Protein AF-A0A915AG12-F1 (afdb_monomer_lite)

Radius of gyration: 18.3 Å; chains: 1; bounding box: 49×50×39 Å

pLDDT: mean 78.18, std 14.0, range [34.34, 94.88]

Secondary structure (DSSP, 8-state):
-HHHHHHHHTSHHHIIIIIHHHHHHHHIIIIIHHHHHHTHHHHHHHHTSHHHHHHHHHHHHHHHHTTTTHHHHHH-HHHHHHHHHHHHHHHHHHHHHHH-HHHHHHHHHHHHHHHHHH-TT---S-------HHHHHHHHHHHT--

Sequence (146 aa):
GNAIKQSCYALESLKLRYAVPDAALDFICGQGFNSMLSNWQCLIRTISRPEVNECDSRLSQNTVSSQLSLRALTEHPNAVCTTLRSYADCIRGPIESSCGNEVSNTALMIIERQARVILPFCTLAAGAVVPSLLLITASFLIAFSS

Structure (mmCIF, N/CA/C/O backbone):
data_AF-A0A915AG12-F1
#
_entry.id   AF-A0A915AG12-F1
#
loop_
_atom_site.group_PDB
_atom_site.id
_atom_site.type_symbol
_atom_site.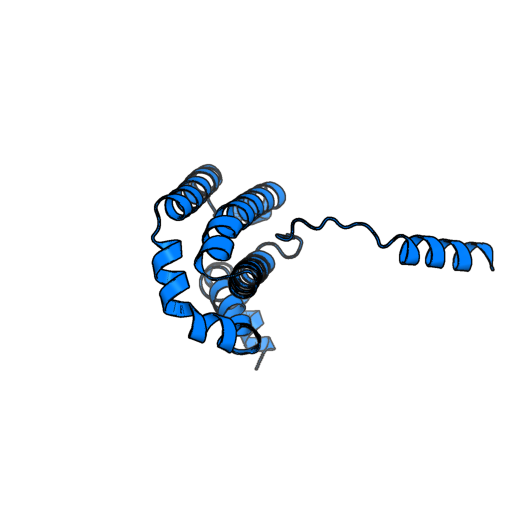label_atom_id
_atom_site.label_alt_id
_atom_site.label_comp_id
_atom_site.label_asym_id
_atom_site.label_entity_id
_atom_site.label_seq_id
_atom_site.pdbx_PDB_ins_code
_atom_site.Cartn_x
_atom_site.Cartn_y
_atom_site.Cartn_z
_atom_site.occupancy
_atom_site.B_iso_or_equiv
_atom_site.auth_seq_id
_atom_site.auth_comp_id
_atom_site.auth_asym_id
_atom_site.auth_atom_id
_atom_site.pdbx_PDB_model_num
ATOM 1 N N . GLY A 1 1 ? -0.649 -13.160 -22.172 1.00 50.94 1 GLY A N 1
ATOM 2 C CA . GLY A 1 1 ? -0.884 -11.701 -22.159 1.00 50.94 1 GLY A CA 1
ATOM 3 C C . GLY A 1 1 ? 0.066 -10.880 -21.287 1.00 50.94 1 GLY A C 1
ATOM 4 O O . GLY A 1 1 ? -0.075 -9.669 -21.292 1.00 50.94 1 GLY A O 1
ATOM 5 N N . ASN A 1 2 ? 1.029 -11.467 -20.557 1.00 66.50 2 ASN A N 1
ATOM 6 C CA . ASN A 1 2 ? 1.813 -10.722 -19.556 1.00 66.50 2 ASN A CA 1
ATOM 7 C C . ASN A 1 2 ? 3.018 -9.952 -20.146 1.00 66.50 2 ASN A C 1
ATOM 9 O O . ASN A 1 2 ? 3.273 -8.821 -19.754 1.00 66.50 2 ASN A O 1
ATOM 13 N N . ALA A 1 3 ? 3.717 -10.512 -21.143 1.00 66.62 3 ALA A N 1
ATOM 14 C CA . ALA A 1 3 ? 4.938 -9.906 -21.691 1.00 66.62 3 ALA A CA 1
ATOM 15 C C . ALA A 1 3 ? 4.703 -8.524 -22.332 1.00 66.62 3 ALA A C 1
ATOM 17 O O . ALA A 1 3 ? 5.424 -7.584 -22.029 1.00 66.62 3 ALA A O 1
ATOM 18 N N . ILE A 1 4 ? 3.644 -8.376 -23.138 1.00 72.12 4 ILE A N 1
ATOM 19 C CA . ILE A 1 4 ? 3.302 -7.104 -23.801 1.00 72.12 4 ILE A CA 1
ATOM 20 C C . ILE A 1 4 ? 2.947 -6.023 -22.766 1.00 72.12 4 ILE A C 1
ATOM 22 O O . ILE A 1 4 ? 3.409 -4.891 -22.878 1.00 72.12 4 ILE A O 1
ATOM 26 N N . LYS A 1 5 ? 2.193 -6.383 -21.716 1.00 71.69 5 LYS A N 1
ATOM 27 C CA . LYS A 1 5 ? 1.838 -5.472 -20.615 1.00 71.69 5 LYS A CA 1
ATOM 28 C C . LYS A 1 5 ? 3.086 -4.950 -19.893 1.00 71.69 5 LYS A C 1
ATOM 30 O O . LYS A 1 5 ? 3.220 -3.748 -19.687 1.00 71.69 5 LYS A O 1
ATOM 35 N N . GLN A 1 6 ? 4.025 -5.844 -19.577 1.00 71.25 6 GLN A N 1
ATOM 36 C CA . GLN A 1 6 ? 5.291 -5.481 -18.930 1.00 71.25 6 GLN A CA 1
ATOM 37 C C . GLN A 1 6 ? 6.174 -4.609 -19.833 1.00 71.25 6 GLN A C 1
ATOM 39 O O . GLN A 1 6 ? 6.771 -3.646 -19.357 1.00 71.25 6 GLN A O 1
ATOM 44 N N . SER A 1 7 ? 6.203 -4.878 -21.142 1.00 71.88 7 SER A N 1
ATOM 45 C CA . SER A 1 7 ? 6.901 -4.024 -22.110 1.00 71.88 7 SER A CA 1
ATOM 46 C C . SER A 1 7 ? 6.314 -2.611 -22.171 1.00 71.88 7 SER A C 1
ATOM 48 O O . SER A 1 7 ? 7.069 -1.650 -22.283 1.00 71.88 7 SER A O 1
ATOM 50 N N . CYS A 1 8 ? 4.994 -2.449 -22.030 1.00 71.94 8 CYS A N 1
ATOM 51 C CA . CYS A 1 8 ? 4.378 -1.124 -21.929 1.00 71.94 8 CYS A CA 1
ATOM 52 C C . CYS A 1 8 ? 4.772 -0.397 -20.634 1.00 71.94 8 CYS A C 1
ATOM 54 O O . CYS A 1 8 ? 4.976 0.812 -20.653 1.00 71.94 8 CYS A O 1
ATOM 56 N N . TYR A 1 9 ? 4.929 -1.109 -19.517 1.00 73.81 9 TYR A N 1
ATOM 57 C CA . TYR A 1 9 ? 5.364 -0.514 -18.245 1.00 73.81 9 TYR A CA 1
ATOM 58 C C . TYR A 1 9 ? 6.849 -0.145 -18.198 1.00 73.81 9 TYR A C 1
ATOM 60 O O . TYR A 1 9 ? 7.250 0.617 -17.319 1.00 73.81 9 TYR A O 1
ATOM 68 N N . ALA A 1 10 ? 7.658 -0.637 -19.141 1.00 66.25 10 ALA A N 1
ATOM 69 C CA . ALA A 1 10 ? 9.047 -0.213 -19.295 1.00 66.25 10 ALA A CA 1
ATOM 70 C C . ALA A 1 10 ? 9.170 1.250 -19.763 1.00 66.25 10 ALA A C 1
ATOM 72 O O . ALA A 1 10 ? 10.216 1.866 -19.576 1.00 66.25 10 ALA A O 1
ATOM 73 N N . LEU A 1 11 ? 8.102 1.827 -20.330 1.00 71.25 11 LEU A N 1
ATOM 74 C CA . LEU A 1 11 ? 8.023 3.260 -20.603 1.00 71.25 11 LEU A CA 1
ATOM 75 C C . LEU A 1 11 ? 7.811 4.019 -19.286 1.00 71.25 11 LEU A C 1
ATOM 77 O O . LEU A 1 11 ? 6.794 3.852 -18.611 1.00 71.25 11 LEU A O 1
ATOM 81 N N . GLU A 1 12 ? 8.763 4.886 -18.940 1.00 62.41 12 GLU A N 1
ATOM 82 C CA . GLU A 1 12 ? 8.835 5.571 -17.641 1.00 62.41 12 GLU A CA 1
ATOM 83 C C . GLU A 1 12 ? 7.542 6.304 -17.244 1.00 62.41 12 GLU A C 1
ATOM 85 O O . GLU A 1 12 ? 7.096 6.212 -16.099 1.00 62.41 12 GLU A O 1
ATOM 90 N N . SER A 1 13 ? 6.886 6.971 -18.199 1.00 64.12 13 SER A N 1
ATOM 91 C CA . SER A 1 13 ? 5.625 7.693 -17.974 1.00 64.12 13 SER A CA 1
ATOM 92 C C . SER A 1 13 ? 4.440 6.773 -17.658 1.00 64.12 13 SER A C 1
ATOM 94 O O . SER A 1 13 ? 3.479 7.189 -17.006 1.00 64.12 13 SER A O 1
ATOM 96 N N . LEU A 1 14 ? 4.501 5.515 -18.100 1.00 66.44 14 LEU A N 1
ATOM 97 C CA . LEU A 1 14 ? 3.443 4.525 -17.921 1.00 66.44 14 LEU A CA 1
ATOM 98 C C . LEU A 1 14 ? 3.627 3.714 -16.635 1.00 66.44 14 LEU A C 1
ATOM 100 O O . LEU A 1 14 ? 2.647 3.200 -16.094 1.00 66.44 14 LEU A O 1
ATOM 104 N N . LYS A 1 15 ? 4.851 3.643 -16.102 1.00 68.75 15 LYS A N 1
ATOM 105 C CA . LYS A 1 15 ? 5.166 2.880 -14.891 1.00 68.75 15 LYS A CA 1
ATOM 106 C C . LYS A 1 15 ? 4.418 3.402 -13.662 1.00 68.75 15 LYS A C 1
ATOM 108 O O . LYS A 1 15 ? 3.667 2.660 -13.037 1.00 68.75 15 LYS A O 1
ATOM 113 N N . LEU A 1 16 ? 4.552 4.690 -13.343 1.00 69.19 16 LEU A N 1
ATOM 114 C CA . LEU A 1 16 ? 3.860 5.287 -12.190 1.00 69.19 16 LEU A CA 1
ATOM 115 C C . LEU A 1 16 ? 2.343 5.352 -12.395 1.00 69.19 16 LEU A C 1
ATOM 117 O O . LEU A 1 16 ? 1.578 5.127 -11.463 1.00 69.19 16 LEU A O 1
ATOM 121 N N . ARG A 1 17 ? 1.905 5.634 -13.626 1.00 74.06 17 ARG A N 1
ATOM 122 C CA . ARG A 1 17 ? 0.491 5.861 -13.935 1.00 74.06 17 ARG A CA 1
ATOM 123 C C . ARG A 1 17 ? -0.332 4.580 -14.028 1.00 74.06 17 ARG A C 1
ATOM 125 O O . ARG A 1 17 ? -1.514 4.614 -13.707 1.00 74.06 17 ARG A O 1
ATOM 132 N N . TYR A 1 18 ? 0.267 3.480 -14.482 1.00 80.12 18 TYR A N 1
ATOM 133 C CA . TYR A 1 18 ? -0.467 2.249 -14.775 1.00 80.12 18 TYR A CA 1
ATOM 134 C C . TYR A 1 18 ? 0.083 1.024 -14.051 1.00 80.12 18 TYR A C 1
ATOM 136 O O . TYR A 1 18 ? -0.719 0.246 -13.551 1.00 80.12 18 TYR A O 1
ATOM 144 N N . ALA A 1 19 ? 1.403 0.853 -13.926 1.00 80.25 19 ALA A N 1
ATOM 145 C CA . ALA A 1 19 ? 1.957 -0.345 -13.282 1.00 80.25 19 ALA A CA 1
ATOM 146 C C . ALA A 1 19 ? 1.689 -0.379 -11.767 1.00 80.25 19 ALA A C 1
ATOM 148 O O . ALA A 1 19 ? 1.414 -1.435 -11.205 1.00 80.25 19 ALA A O 1
ATOM 149 N N . VAL A 1 20 ? 1.726 0.782 -11.105 1.00 81.19 20 VAL A N 1
ATOM 150 C CA . VAL A 1 20 ? 1.423 0.913 -9.669 1.00 81.19 20 VAL A CA 1
ATOM 151 C C . VAL A 1 20 ? -0.037 0.554 -9.350 1.00 81.19 20 VAL A C 1
ATOM 153 O O . VAL A 1 20 ? -0.251 -0.327 -8.513 1.00 81.19 20 VAL A O 1
ATOM 156 N N . PRO A 1 21 ? -1.059 1.166 -9.985 1.00 81.56 21 PRO A N 1
ATOM 157 C CA . PRO A 1 21 ? -2.442 0.769 -9.735 1.00 81.56 21 PRO A CA 1
ATOM 158 C C . PRO A 1 21 ? -2.745 -0.654 -10.223 1.00 81.56 21 PRO A C 1
ATOM 160 O O . PRO A 1 21 ? -3.498 -1.354 -9.555 1.00 81.56 21 PRO A O 1
ATOM 163 N N . ASP A 1 22 ? -2.134 -1.118 -11.318 1.00 85.38 22 ASP A N 1
ATOM 164 C CA . ASP A 1 22 ? -2.282 -2.502 -11.792 1.00 85.38 22 ASP A CA 1
ATOM 165 C C . ASP A 1 22 ? -1.796 -3.520 -10.749 1.00 85.38 22 ASP A C 1
ATOM 167 O O . ASP A 1 22 ? -2.514 -4.471 -10.458 1.00 85.38 22 ASP A O 1
ATOM 171 N N . ALA A 1 23 ? -0.648 -3.288 -10.104 1.00 85.06 23 ALA A N 1
ATOM 172 C CA . ALA A 1 23 ? -0.142 -4.173 -9.051 1.00 85.06 23 ALA A CA 1
ATOM 173 C C . ALA A 1 23 ? -1.031 -4.201 -7.795 1.00 85.06 23 ALA A C 1
ATOM 175 O O . ALA A 1 23 ? -1.148 -5.241 -7.141 1.00 85.06 23 ALA A O 1
ATOM 176 N N . ALA A 1 24 ? -1.665 -3.076 -7.451 1.00 84.56 24 ALA A N 1
ATOM 177 C CA . ALA A 1 24 ? -2.658 -3.050 -6.381 1.00 84.56 24 ALA A CA 1
ATOM 178 C C . ALA A 1 24 ? -3.905 -3.847 -6.762 1.00 84.56 24 ALA A C 1
ATOM 180 O O . ALA A 1 24 ? -4.341 -4.702 -5.995 1.00 84.56 24 ALA A O 1
ATOM 181 N N . LEU A 1 25 ? -4.454 -3.598 -7.953 1.00 86.06 25 LEU A N 1
ATOM 182 C CA . LEU A 1 25 ? -5.654 -4.274 -8.438 1.00 86.06 25 LEU A CA 1
ATOM 183 C C . LEU A 1 25 ? -5.441 -5.781 -8.598 1.00 86.06 25 LEU A C 1
ATOM 185 O O . LEU A 1 25 ? -6.321 -6.542 -8.218 1.00 86.06 25 LEU A O 1
ATOM 189 N N . ASP A 1 26 ? -4.275 -6.220 -9.073 1.00 87.81 26 ASP A N 1
ATOM 190 C CA . ASP A 1 26 ? -3.920 -7.641 -9.175 1.00 87.81 26 ASP A CA 1
ATOM 191 C C . ASP A 1 26 ? -4.022 -8.349 -7.813 1.00 87.81 26 ASP A C 1
ATOM 193 O O . ASP A 1 26 ? -4.662 -9.395 -7.684 1.00 87.81 26 ASP A O 1
ATOM 197 N N . PHE A 1 27 ? -3.484 -7.734 -6.755 1.00 86.56 27 PHE A N 1
ATOM 198 C CA . PHE A 1 27 ? -3.601 -8.290 -5.409 1.00 86.56 27 PHE A CA 1
ATOM 199 C C . PHE A 1 27 ? -5.017 -8.209 -4.854 1.00 86.56 27 PHE A C 1
ATOM 201 O O . PHE A 1 27 ? -5.489 -9.183 -4.270 1.00 86.56 27 PHE A O 1
ATOM 208 N N . ILE A 1 28 ? -5.697 -7.074 -5.023 1.00 85.69 28 ILE A N 1
ATOM 209 C CA . ILE A 1 28 ? -7.065 -6.899 -4.536 1.00 85.69 28 ILE A CA 1
ATOM 210 C C . ILE A 1 28 ? -7.971 -7.933 -5.196 1.00 85.69 28 ILE A C 1
ATOM 212 O O . ILE A 1 28 ? -8.643 -8.667 -4.492 1.00 85.69 28 ILE A O 1
ATOM 216 N N . CYS A 1 29 ? -7.951 -8.068 -6.519 1.00 85.94 29 CYS A N 1
ATOM 217 C CA . CYS A 1 29 ? -8.802 -9.015 -7.233 1.00 85.94 29 CYS A CA 1
ATOM 218 C C . CYS A 1 29 ? -8.419 -10.482 -6.986 1.00 85.94 29 CYS A C 1
ATOM 220 O O . CYS A 1 29 ? -9.295 -11.341 -7.034 1.00 85.94 29 CYS A O 1
ATOM 222 N N . GLY A 1 30 ? -7.142 -10.783 -6.726 1.00 87.69 30 GLY A N 1
ATOM 223 C CA . GLY A 1 30 ? -6.677 -12.158 -6.528 1.00 87.69 30 GLY A CA 1
ATOM 224 C C . GLY A 1 30 ? -6.759 -12.672 -5.087 1.00 87.69 30 GLY A C 1
ATOM 225 O O . GLY A 1 30 ? -7.108 -13.827 -4.867 1.00 87.69 30 GLY A O 1
ATOM 226 N N . GLN A 1 31 ? -6.394 -11.846 -4.104 1.00 85.38 31 GLN A N 1
ATOM 227 C CA . GLN A 1 31 ? -6.173 -12.268 -2.710 1.00 85.38 31 GLN A CA 1
ATOM 228 C C . GLN A 1 31 ? -6.897 -11.369 -1.700 1.00 85.38 31 GLN A C 1
ATOM 230 O O . GLN A 1 31 ? -7.417 -11.858 -0.703 1.00 85.38 31 GLN A O 1
ATOM 235 N N . GLY A 1 32 ? -6.951 -10.060 -1.955 1.00 80.06 32 GLY A N 1
ATOM 236 C CA . GLY A 1 32 ? -7.515 -9.072 -1.032 1.00 80.06 32 GLY A CA 1
ATOM 237 C C . GLY A 1 32 ? -9.027 -8.862 -1.146 1.00 80.06 32 GLY A C 1
ATOM 238 O O . GLY A 1 32 ? -9.586 -8.123 -0.341 1.00 80.06 32 GLY A O 1
ATOM 239 N N . PHE A 1 33 ? -9.695 -9.480 -2.127 1.00 84.12 33 PHE A N 1
ATOM 240 C CA . PHE A 1 33 ? -11.039 -9.085 -2.560 1.00 84.12 33 PHE A CA 1
ATOM 241 C C . PHE A 1 33 ? -12.059 -9.187 -1.432 1.00 84.12 33 PHE A C 1
ATOM 243 O O . PHE A 1 33 ? -12.770 -8.226 -1.157 1.00 84.12 33 PHE A O 1
ATOM 250 N N . ASN A 1 34 ? -12.088 -10.331 -0.745 1.00 83.75 34 ASN A N 1
ATOM 251 C CA . ASN A 1 34 ? -13.051 -10.583 0.322 1.00 83.75 34 ASN A CA 1
ATOM 252 C C . ASN A 1 34 ? -12.841 -9.622 1.497 1.00 83.75 34 ASN A C 1
ATOM 254 O O . ASN A 1 34 ? -13.784 -8.936 1.877 1.00 83.75 34 ASN A O 1
ATOM 258 N N . SER A 1 35 ? -11.603 -9.512 1.993 1.00 82.06 35 SER A N 1
ATOM 259 C CA . SER A 1 35 ? -11.228 -8.616 3.097 1.00 82.06 35 SER A CA 1
ATOM 260 C C . SER A 1 35 ? -11.566 -7.154 2.790 1.00 82.06 35 SER A C 1
ATOM 262 O O . SER A 1 35 ? -12.115 -6.439 3.631 1.00 82.06 35 SER A O 1
ATOM 264 N N . MET A 1 36 ? -11.304 -6.710 1.559 1.00 79.38 36 MET A N 1
ATOM 265 C CA . MET A 1 36 ? -11.507 -5.324 1.152 1.00 79.38 36 MET A CA 1
ATOM 266 C C . MET A 1 36 ? -12.976 -5.007 0.860 1.00 79.38 36 MET A C 1
ATOM 268 O O . MET A 1 36 ? -13.444 -3.940 1.247 1.00 79.38 36 MET A O 1
ATOM 272 N N . LEU A 1 37 ? -13.726 -5.926 0.240 1.00 85.12 37 LEU A N 1
ATOM 273 C CA . LEU A 1 37 ? -15.151 -5.751 -0.050 1.00 85.12 37 LEU A CA 1
ATOM 274 C C . LEU A 1 37 ? -15.989 -5.739 1.232 1.00 85.12 37 LEU A C 1
ATOM 276 O O . LEU A 1 37 ? -16.811 -4.840 1.414 1.00 85.12 37 LEU A O 1
ATOM 280 N N . SER A 1 38 ? -15.766 -6.694 2.141 1.00 87.12 38 SER A N 1
ATOM 281 C CA . SER A 1 38 ? -16.528 -6.781 3.394 1.00 87.12 38 SER A CA 1
ATOM 282 C C . SER A 1 38 ? -16.266 -5.598 4.325 1.00 87.12 38 SER A C 1
ATOM 284 O O . SER A 1 38 ? -17.132 -5.239 5.119 1.00 87.12 38 SER A O 1
ATOM 286 N N . ASN A 1 39 ? -15.095 -4.964 4.208 1.00 88.62 39 ASN A N 1
ATOM 287 C CA . ASN A 1 39 ? -14.668 -3.871 5.082 1.00 88.62 39 ASN A CA 1
ATOM 288 C C . ASN A 1 39 ? -14.537 -2.522 4.363 1.00 88.62 39 ASN A C 1
ATOM 290 O O . ASN A 1 39 ? -14.039 -1.563 4.954 1.00 88.62 39 ASN A O 1
ATOM 294 N N . TRP A 1 40 ? -15.021 -2.410 3.122 1.00 88.25 40 TRP A N 1
ATOM 295 C CA . TRP A 1 40 ? -14.854 -1.214 2.291 1.00 88.25 40 TRP A CA 1
ATOM 296 C C . TRP A 1 40 ? -15.367 0.053 2.979 1.00 88.25 40 TRP A C 1
ATOM 298 O O . TRP A 1 40 ? -14.674 1.068 3.035 1.00 88.25 40 TRP A O 1
ATOM 308 N N . GLN A 1 41 ? -16.561 -0.010 3.578 1.00 92.12 41 GLN A N 1
ATOM 309 C CA . GLN A 1 41 ? -17.125 1.139 4.291 1.00 92.12 41 GLN A CA 1
ATOM 310 C C . GLN A 1 41 ? -16.306 1.528 5.524 1.00 92.12 41 GLN A C 1
ATOM 312 O O . GLN A 1 41 ? -16.186 2.717 5.819 1.00 92.12 41 GLN A O 1
ATOM 317 N N . CYS A 1 42 ? -15.747 0.548 6.241 1.00 93.62 42 CYS A N 1
ATOM 318 C CA . CYS A 1 42 ? -14.872 0.830 7.372 1.00 93.62 42 CYS A CA 1
ATOM 319 C C . CYS A 1 42 ? -13.598 1.528 6.895 1.00 93.62 42 CYS A C 1
ATOM 321 O O . CYS A 1 42 ? -13.264 2.596 7.401 1.00 93.62 42 CYS A O 1
ATOM 323 N N . LEU A 1 43 ? -12.946 0.974 5.870 1.00 89.94 43 LEU A N 1
ATOM 324 C CA . LEU A 1 43 ? -11.736 1.533 5.273 1.00 89.94 43 LEU A CA 1
ATOM 325 C C . LEU A 1 43 ? -11.937 2.985 4.839 1.00 89.94 43 LEU A C 1
ATOM 327 O O . LEU A 1 43 ? -11.189 3.843 5.290 1.00 89.94 43 LEU A O 1
ATOM 331 N N . ILE A 1 44 ? -12.976 3.283 4.049 1.00 90.81 44 ILE A N 1
ATOM 332 C CA . ILE A 1 44 ? -13.255 4.647 3.565 1.00 90.81 44 ILE A CA 1
ATOM 333 C C . ILE A 1 44 ? -13.448 5.644 4.717 1.00 90.81 44 ILE A C 1
ATOM 335 O O . ILE A 1 44 ? -12.938 6.766 4.669 1.00 90.81 44 ILE A O 1
ATOM 339 N N . ARG A 1 45 ? -14.156 5.243 5.779 1.00 93.38 45 ARG A N 1
ATOM 340 C CA . ARG A 1 45 ? -14.340 6.096 6.962 1.00 93.38 45 ARG A CA 1
ATOM 341 C C . ARG A 1 45 ? -13.034 6.300 7.716 1.00 93.38 45 ARG A C 1
ATOM 343 O O . ARG A 1 45 ? -12.769 7.413 8.155 1.00 93.38 45 ARG A O 1
ATOM 350 N N . THR A 1 46 ? -12.235 5.248 7.869 1.00 93.00 46 THR A N 1
ATOM 351 C CA . THR A 1 46 ? -10.962 5.296 8.592 1.00 93.00 46 THR A CA 1
ATOM 352 C C . THR A 1 46 ? -9.927 6.143 7.866 1.00 93.00 46 THR A C 1
ATOM 354 O O . THR A 1 46 ? -9.314 6.991 8.503 1.00 93.00 46 THR A O 1
ATOM 357 N N . ILE A 1 47 ? -9.772 5.990 6.547 1.00 89.12 47 ILE A N 1
ATOM 358 C CA . ILE A 1 47 ? -8.803 6.792 5.780 1.00 89.12 47 ILE A CA 1
ATOM 359 C C . ILE A 1 47 ? -9.172 8.275 5.731 1.00 89.12 47 ILE A C 1
ATOM 361 O O . ILE A 1 47 ? -8.307 9.112 5.538 1.00 89.12 47 ILE A O 1
ATOM 365 N N . SER A 1 48 ? -10.445 8.610 5.953 1.00 90.56 48 SER A N 1
ATOM 366 C CA . SER A 1 48 ? -10.906 10.000 6.024 1.00 90.56 48 SER A CA 1
ATOM 367 C C . SER A 1 48 ? -10.672 10.638 7.402 1.00 90.56 48 SER A C 1
ATOM 369 O O . SER A 1 48 ? -10.998 11.812 7.598 1.00 90.56 48 SER A O 1
ATOM 371 N N . ARG A 1 49 ? -10.163 9.884 8.390 1.00 93.00 49 ARG A N 1
ATOM 372 C CA . ARG A 1 49 ? -9.929 10.398 9.746 1.00 93.00 49 ARG A CA 1
ATOM 373 C C . ARG A 1 49 ? -8.722 11.340 9.784 1.00 93.00 49 ARG A C 1
ATOM 375 O O . ARG A 1 49 ? -7.748 11.109 9.070 1.00 93.00 49 ARG A O 1
ATOM 382 N N . PRO A 1 50 ? -8.728 12.341 10.685 1.00 93.06 50 PRO A N 1
ATOM 383 C CA . PRO A 1 50 ? -7.612 13.276 10.844 1.00 93.06 50 PRO A CA 1
ATOM 384 C C . PRO A 1 50 ? -6.253 12.600 11.066 1.00 93.06 50 PRO A C 1
ATOM 386 O O . PRO A 1 50 ? -5.268 13.029 10.479 1.00 93.06 50 PRO A O 1
ATOM 389 N N . GLU A 1 51 ? -6.213 11.517 11.847 1.00 90.88 51 GLU A N 1
ATOM 390 C CA . GLU A 1 51 ? -4.990 10.747 12.126 1.00 90.88 51 GLU A CA 1
ATOM 391 C C . GLU A 1 51 ? -4.346 10.188 10.846 1.00 90.88 51 GLU A C 1
ATOM 393 O O . GLU A 1 51 ? -3.129 10.232 10.688 1.00 90.88 51 GLU A O 1
ATOM 398 N N . VAL A 1 52 ? -5.157 9.705 9.896 1.00 91.50 52 VAL A N 1
ATOM 399 C CA . VAL A 1 52 ? -4.662 9.196 8.607 1.00 91.50 52 VAL A CA 1
ATOM 400 C C . VAL A 1 52 ? -4.282 10.350 7.678 1.00 91.50 52 VAL A C 1
ATOM 402 O O . VAL A 1 52 ? -3.230 10.301 7.044 1.00 91.50 52 VAL A O 1
ATOM 405 N N . ASN A 1 53 ? -5.057 11.437 7.673 1.00 91.62 53 ASN A N 1
ATOM 406 C CA . ASN A 1 53 ? -4.726 12.640 6.900 1.00 91.62 53 ASN A CA 1
ATOM 407 C C . ASN A 1 53 ? -3.389 13.271 7.339 1.00 91.62 53 ASN A C 1
ATOM 409 O O . ASN A 1 53 ? -2.680 13.873 6.528 1.00 91.62 53 ASN A O 1
ATOM 413 N N . GLU A 1 54 ? -3.019 13.138 8.616 1.00 92.00 54 GLU A N 1
ATOM 414 C CA . GLU A 1 54 ? -1.702 13.535 9.114 1.00 92.00 54 GLU A CA 1
ATOM 415 C C . GLU A 1 54 ? -0.591 12.636 8.542 1.00 92.00 54 GLU A C 1
ATOM 417 O O . GLU A 1 54 ? 0.451 13.143 8.111 1.00 92.00 54 GLU A O 1
ATOM 422 N N . CYS A 1 55 ? -0.822 11.319 8.456 1.00 91.56 55 CYS A N 1
ATOM 423 C CA . CYS A 1 55 ? 0.080 10.393 7.765 1.00 91.56 55 CYS A CA 1
ATOM 424 C C . CYS A 1 55 ? 0.263 10.784 6.288 1.00 91.56 55 CYS A C 1
ATOM 426 O O . CYS A 1 55 ? 1.400 10.849 5.812 1.00 91.56 55 CYS A O 1
ATOM 428 N N . ASP A 1 56 ? -0.830 11.088 5.581 1.00 88.19 56 ASP A N 1
ATOM 429 C CA . ASP A 1 56 ? -0.812 11.520 4.178 1.00 88.19 56 ASP A CA 1
ATOM 430 C C . ASP A 1 56 ? -0.090 12.864 4.007 1.00 88.19 56 ASP A C 1
ATOM 432 O O . ASP A 1 56 ? 0.672 13.050 3.055 1.00 88.19 56 ASP A O 1
ATOM 436 N N . SER A 1 57 ? -0.265 13.795 4.950 1.00 87.94 57 SER A N 1
ATOM 437 C CA . SER A 1 57 ? 0.424 15.090 4.936 1.00 87.94 57 SER A CA 1
ATOM 438 C C . SER A 1 57 ? 1.924 14.937 5.168 1.00 87.94 57 SER A C 1
ATOM 440 O O . SER A 1 57 ? 2.713 15.550 4.454 1.00 87.94 57 SER A O 1
ATOM 442 N N . ARG A 1 58 ? 2.344 14.078 6.104 1.00 86.50 58 ARG A N 1
ATOM 443 C CA . ARG A 1 58 ? 3.763 13.748 6.321 1.00 86.50 58 ARG A CA 1
ATOM 444 C C . ARG A 1 58 ? 4.379 13.054 5.115 1.00 86.50 58 ARG A C 1
ATOM 446 O O . ARG A 1 58 ? 5.509 13.369 4.745 1.00 86.50 58 ARG A O 1
ATOM 453 N N . LEU A 1 59 ? 3.656 12.116 4.501 1.00 84.69 59 LEU A N 1
ATOM 454 C CA . LEU A 1 59 ? 4.078 11.498 3.249 1.00 84.69 59 LEU A CA 1
ATOM 455 C C . LEU A 1 59 ? 4.248 12.584 2.186 1.00 84.69 59 LEU A C 1
ATOM 457 O O . LEU A 1 59 ? 5.321 12.697 1.609 1.00 84.69 59 LEU A O 1
ATOM 461 N N . SER A 1 60 ? 3.249 13.441 1.990 1.00 78.81 60 SER A N 1
ATOM 462 C CA . SER A 1 60 ? 3.273 14.525 1.002 1.00 78.81 60 SER A CA 1
ATOM 463 C C . SER A 1 60 ? 4.412 15.515 1.245 1.00 78.81 60 SER A C 1
ATOM 465 O O . SER A 1 60 ? 5.135 15.836 0.318 1.00 78.81 60 SER A O 1
ATOM 467 N N . GLN A 1 61 ? 4.659 15.956 2.476 1.00 77.00 61 GLN A N 1
ATOM 468 C CA . GLN A 1 61 ? 5.768 16.864 2.793 1.0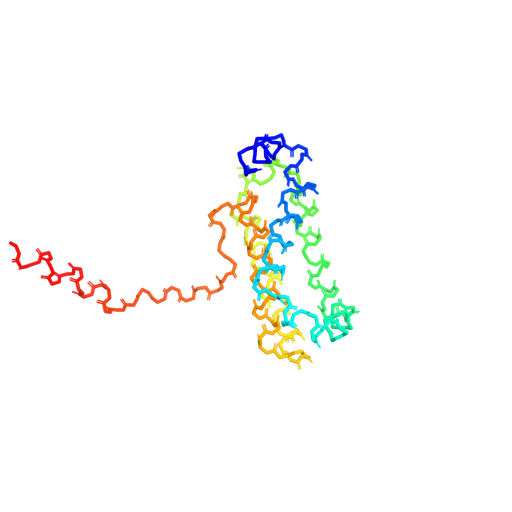0 77.00 61 GLN A CA 1
ATOM 469 C C . GLN A 1 61 ? 7.127 16.220 2.507 1.00 77.00 61 GLN A C 1
ATOM 471 O O . GLN A 1 61 ? 7.954 16.802 1.809 1.00 77.00 61 GLN A O 1
ATOM 476 N N . ASN A 1 62 ? 7.328 14.981 2.961 1.00 63.62 62 ASN A N 1
ATOM 477 C CA . ASN A 1 62 ? 8.572 14.254 2.723 1.00 63.62 62 ASN A CA 1
ATOM 478 C C . ASN A 1 62 ? 8.784 13.953 1.234 1.00 63.62 62 ASN A C 1
ATOM 480 O O . ASN A 1 62 ? 9.920 13.964 0.767 1.00 63.62 62 ASN A O 1
ATOM 484 N N . THR A 1 63 ? 7.707 13.724 0.479 1.00 61.94 63 THR A N 1
ATOM 485 C CA . THR A 1 63 ? 7.733 13.402 -0.958 1.00 61.94 63 THR A CA 1
ATOM 486 C C . THR A 1 63 ? 7.746 14.627 -1.871 1.00 61.94 63 THR A C 1
ATOM 488 O O . THR A 1 63 ? 8.263 14.540 -2.980 1.00 61.94 63 THR A O 1
ATOM 491 N N . VAL A 1 64 ? 7.256 15.780 -1.412 1.00 51.16 64 VAL A N 1
ATOM 492 C CA . VAL A 1 64 ? 7.399 17.088 -2.072 1.00 51.16 64 VAL A CA 1
ATOM 493 C C . VAL A 1 64 ? 8.817 17.617 -1.877 1.00 51.16 64 VAL A C 1
ATOM 495 O O . VAL A 1 64 ? 9.422 18.068 -2.847 1.00 51.16 64 VAL A O 1
ATOM 498 N N . SER A 1 65 ? 9.397 17.475 -0.679 1.00 48.25 65 SER A N 1
ATOM 499 C CA . SER A 1 65 ? 10.816 17.779 -0.441 1.00 48.25 65 SER A CA 1
ATOM 500 C C . SER A 1 65 ? 11.755 16.868 -1.227 1.00 48.25 65 SER A C 1
ATOM 502 O O . SER A 1 65 ? 12.819 17.315 -1.644 1.00 48.25 65 SER A O 1
ATOM 504 N N . SER A 1 66 ? 11.366 15.612 -1.460 1.00 48.19 66 SER A N 1
ATOM 505 C CA . SER A 1 66 ? 12.156 14.683 -2.270 1.00 48.19 66 SER A CA 1
ATOM 506 C C . SER A 1 66 ? 11.748 14.633 -3.738 1.00 48.19 66 SER A C 1
ATOM 508 O O . SER A 1 66 ? 12.419 13.922 -4.465 1.00 48.19 66 SER A O 1
ATOM 510 N N . GLN A 1 67 ? 10.723 15.384 -4.178 1.00 51.19 67 GLN A N 1
ATOM 511 C CA . GLN A 1 67 ? 10.022 15.211 -5.456 1.00 51.19 67 GLN A CA 1
ATOM 512 C C . GLN A 1 67 ? 9.979 13.736 -5.861 1.00 51.19 67 GLN A C 1
ATOM 514 O O . GLN A 1 67 ? 10.917 13.254 -6.493 1.00 51.19 67 GLN A O 1
ATOM 519 N N . LEU A 1 68 ? 8.864 13.038 -5.641 1.00 58.94 68 LEU A N 1
ATOM 520 C CA . LEU A 1 68 ? 8.608 11.691 -6.193 1.00 58.94 68 LEU A CA 1
ATOM 521 C C . LEU A 1 68 ? 8.599 11.634 -7.748 1.00 58.94 68 LEU A C 1
ATOM 523 O O . LEU A 1 68 ? 7.910 10.838 -8.371 1.00 58.94 68 LEU A O 1
ATOM 527 N N . SER A 1 69 ? 9.353 12.517 -8.399 1.00 60.94 69 SER A N 1
ATOM 528 C CA . SER A 1 69 ? 10.057 12.316 -9.647 1.00 60.94 69 SER A CA 1
ATOM 529 C C . SER A 1 69 ? 10.713 10.937 -9.710 1.00 60.94 69 SER A C 1
ATOM 531 O O . SER A 1 69 ? 11.290 10.419 -8.750 1.00 60.94 69 SER A O 1
ATOM 533 N N . LEU A 1 70 ? 10.680 10.369 -10.911 1.00 61.69 70 LEU A N 1
ATOM 534 C CA . LEU A 1 70 ? 11.414 9.155 -11.252 1.00 61.69 70 LEU A CA 1
ATOM 535 C C . LEU A 1 70 ? 12.904 9.250 -10.869 1.00 61.69 70 LEU A C 1
ATOM 537 O O . LEU A 1 70 ? 13.519 8.256 -10.503 1.00 61.69 70 LEU A O 1
ATOM 541 N N . ARG A 1 71 ? 13.449 10.470 -10.884 1.00 64.31 71 ARG A N 1
ATOM 542 C CA . ARG A 1 71 ? 14.828 10.786 -10.522 1.00 64.31 71 ARG A CA 1
ATOM 543 C C . ARG A 1 71 ? 15.134 10.533 -9.046 1.00 64.31 71 ARG A C 1
ATOM 545 O O . ARG A 1 71 ? 16.135 9.896 -8.739 1.00 64.31 71 ARG A O 1
ATOM 552 N N . ALA A 1 72 ? 14.259 10.941 -8.131 1.00 67.50 72 ALA A N 1
ATOM 553 C CA . ALA A 1 72 ? 14.437 10.660 -6.705 1.00 67.50 72 ALA A CA 1
ATOM 554 C C . ALA A 1 72 ? 14.330 9.160 -6.388 1.00 67.50 72 ALA A C 1
ATOM 556 O O . ALA A 1 72 ? 15.018 8.655 -5.501 1.00 67.50 72 ALA A O 1
ATOM 557 N N . LEU A 1 73 ? 13.513 8.433 -7.157 1.00 71.94 73 LEU A N 1
ATOM 558 C CA . LEU A 1 73 ? 13.388 6.977 -7.063 1.00 71.94 73 LEU A CA 1
ATOM 559 C C . LEU A 1 73 ? 14.671 6.253 -7.499 1.00 71.94 73 LEU A C 1
ATOM 561 O O . LEU A 1 73 ? 14.952 5.172 -6.986 1.00 71.94 73 LEU A O 1
ATOM 565 N N . THR A 1 74 ? 15.458 6.848 -8.401 1.00 72.56 74 THR A N 1
ATOM 566 C CA . THR A 1 74 ? 16.761 6.317 -8.832 1.00 72.56 74 THR A CA 1
ATOM 567 C C . THR A 1 74 ? 17.935 6.809 -7.986 1.00 72.56 74 THR A C 1
ATOM 569 O O . THR A 1 74 ? 18.828 6.025 -7.682 1.00 72.56 74 THR A O 1
ATOM 572 N N . GLU A 1 75 ? 17.949 8.084 -7.591 1.00 78.56 75 GLU A N 1
ATOM 573 C CA . GLU A 1 75 ? 19.076 8.713 -6.882 1.00 78.56 75 GLU A CA 1
ATOM 574 C C . GLU A 1 75 ? 19.033 8.433 -5.371 1.00 78.56 75 GLU A C 1
ATOM 576 O O . GLU A 1 75 ? 20.075 8.258 -4.736 1.00 78.56 75 GLU A O 1
ATOM 581 N N . HIS A 1 76 ? 17.833 8.325 -4.789 1.00 80.31 76 HIS A N 1
ATOM 582 C CA . HIS A 1 76 ? 17.637 8.141 -3.348 1.00 80.31 76 HIS A CA 1
ATOM 583 C C . HIS A 1 76 ? 16.604 7.047 -2.996 1.00 80.31 76 HIS A C 1
ATOM 585 O O . HIS A 1 76 ? 15.726 7.271 -2.153 1.00 80.31 76 HIS A O 1
ATOM 591 N N . PRO A 1 77 ? 16.718 5.822 -3.550 1.00 79.31 77 PRO A N 1
ATOM 592 C CA . PRO A 1 77 ? 15.728 4.754 -3.359 1.00 79.31 77 PRO A CA 1
ATOM 593 C C . PRO A 1 77 ? 15.504 4.380 -1.883 1.00 79.31 77 PRO A C 1
ATOM 595 O O . PRO A 1 77 ? 14.378 4.099 -1.472 1.00 79.31 77 PRO A O 1
ATOM 598 N N . ASN A 1 78 ? 16.557 4.424 -1.058 1.00 82.56 78 ASN A N 1
ATOM 599 C CA . ASN A 1 78 ? 16.482 4.099 0.371 1.00 82.56 78 ASN A CA 1
ATOM 600 C C . ASN A 1 78 ? 15.719 5.155 1.182 1.00 82.56 78 ASN A C 1
ATOM 602 O O . ASN A 1 78 ? 14.981 4.803 2.105 1.00 82.56 78 ASN A O 1
ATOM 606 N N . ALA A 1 79 ? 15.877 6.436 0.839 1.00 82.44 79 ALA A N 1
ATOM 607 C CA . ALA A 1 79 ? 15.156 7.519 1.499 1.00 82.44 79 ALA A CA 1
ATOM 608 C C . ALA A 1 79 ? 13.657 7.408 1.197 1.00 82.44 79 ALA A C 1
ATOM 610 O O . ALA A 1 79 ? 12.851 7.376 2.124 1.00 82.44 79 ALA A O 1
ATOM 611 N N . VAL A 1 80 ? 13.298 7.210 -0.078 1.00 82.00 80 VAL A N 1
ATOM 612 C CA . VAL A 1 80 ? 11.897 7.022 -0.482 1.00 82.00 80 VAL A CA 1
ATOM 613 C C . VAL A 1 80 ? 11.299 5.772 0.166 1.00 82.00 80 VAL A C 1
ATOM 615 O O . VAL A 1 80 ? 10.197 5.828 0.706 1.00 82.00 80 VAL A O 1
ATOM 618 N N . CYS A 1 81 ? 12.036 4.657 0.191 1.00 85.06 81 CYS A N 1
ATOM 619 C CA . CYS A 1 81 ? 11.586 3.444 0.873 1.00 85.06 81 CYS A CA 1
ATOM 620 C C . CYS A 1 81 ? 11.344 3.670 2.375 1.00 85.06 81 CYS A C 1
ATOM 622 O O . CYS A 1 81 ? 10.360 3.184 2.928 1.00 85.06 81 CYS A O 1
ATOM 624 N N . THR A 1 82 ? 12.207 4.444 3.038 1.00 85.88 82 THR A N 1
ATOM 625 C CA . THR A 1 82 ? 12.053 4.780 4.462 1.00 85.88 82 THR A CA 1
ATOM 626 C C . THR A 1 82 ? 10.821 5.651 4.700 1.00 85.88 82 THR A C 1
ATOM 628 O O . THR A 1 82 ? 10.074 5.407 5.647 1.00 85.88 82 THR A O 1
ATOM 631 N N . THR A 1 83 ? 10.550 6.615 3.817 1.00 86.50 83 THR A N 1
ATOM 632 C CA . THR A 1 83 ? 9.323 7.420 3.859 1.00 86.50 83 THR A CA 1
ATOM 633 C C . THR A 1 83 ? 8.075 6.558 3.669 1.00 86.50 83 THR A C 1
ATOM 635 O O . THR A 1 83 ? 7.129 6.684 4.445 1.00 86.50 83 THR A O 1
ATOM 638 N N . LEU A 1 84 ? 8.077 5.644 2.692 1.00 86.12 84 LEU A N 1
ATOM 639 C CA . LEU A 1 84 ? 6.965 4.716 2.462 1.00 86.12 84 LEU A CA 1
ATOM 640 C C . LEU A 1 84 ? 6.745 3.780 3.654 1.00 86.12 84 LEU A C 1
ATOM 642 O O . LEU A 1 84 ? 5.602 3.530 4.029 1.00 86.12 84 LEU A O 1
ATOM 646 N N . ARG A 1 85 ? 7.821 3.302 4.291 1.00 88.62 85 ARG A N 1
ATOM 647 C CA . ARG A 1 85 ? 7.730 2.493 5.513 1.00 88.62 85 ARG A CA 1
ATOM 648 C C . ARG A 1 85 ? 7.123 3.295 6.662 1.00 88.62 85 ARG A C 1
ATOM 650 O O . ARG A 1 85 ? 6.181 2.830 7.288 1.00 88.62 85 ARG A O 1
ATOM 657 N N . SER A 1 86 ? 7.589 4.526 6.878 1.00 89.75 86 SER A N 1
ATOM 658 C CA . SER A 1 86 ? 7.031 5.424 7.899 1.00 89.75 86 SER A CA 1
ATOM 659 C C . SER A 1 86 ? 5.544 5.713 7.674 1.00 89.75 86 SER A C 1
ATOM 661 O O . SER A 1 86 ? 4.781 5.801 8.636 1.00 89.75 86 SER A O 1
ATOM 663 N N . TYR A 1 87 ? 5.121 5.840 6.415 1.00 89.75 87 TYR A N 1
ATOM 664 C CA . TYR A 1 87 ? 3.713 5.975 6.060 1.00 89.75 87 TYR A CA 1
ATOM 665 C C . TYR A 1 87 ? 2.913 4.707 6.384 1.00 89.75 87 TYR A C 1
ATOM 667 O O . TYR A 1 87 ? 1.904 4.785 7.082 1.00 89.75 87 TYR A O 1
ATOM 675 N N . ALA A 1 88 ? 3.393 3.543 5.940 1.00 91.25 88 ALA A N 1
ATOM 676 C CA . ALA A 1 88 ? 2.761 2.253 6.200 1.00 91.25 88 ALA A CA 1
ATOM 677 C C . ALA A 1 88 ? 2.610 1.985 7.710 1.00 91.25 88 ALA A C 1
ATOM 679 O O . ALA A 1 88 ? 1.551 1.561 8.169 1.00 91.25 88 ALA A O 1
ATOM 680 N N . ASP A 1 89 ? 3.635 2.302 8.501 1.00 92.12 89 ASP A N 1
ATOM 681 C CA . ASP A 1 89 ? 3.589 2.188 9.959 1.00 92.12 89 ASP A CA 1
ATOM 682 C C . ASP A 1 89 ? 2.592 3.174 10.590 1.00 92.12 89 ASP A C 1
ATOM 684 O O . ASP A 1 89 ? 1.899 2.816 11.541 1.00 92.12 89 ASP A O 1
ATOM 688 N N . CYS A 1 90 ? 2.473 4.387 10.042 1.00 93.69 90 CYS A N 1
ATOM 689 C CA . CYS A 1 90 ? 1.554 5.416 10.536 1.00 93.69 90 CYS A CA 1
ATOM 690 C C . CYS A 1 90 ? 0.082 5.009 10.404 1.00 93.69 90 CYS A C 1
ATOM 692 O O . CYS A 1 90 ? -0.689 5.159 11.349 1.00 93.69 90 CYS A O 1
ATOM 694 N N . ILE A 1 91 ? -0.309 4.460 9.252 1.00 94.12 91 ILE A N 1
ATOM 695 C CA . ILE A 1 91 ? -1.711 4.106 8.988 1.00 94.12 91 ILE A CA 1
ATOM 696 C C . ILE A 1 91 ? -2.121 2.753 9.591 1.00 94.12 91 ILE A C 1
ATOM 698 O O . ILE A 1 91 ? -3.317 2.481 9.715 1.00 94.12 91 ILE A O 1
ATOM 702 N N . ARG A 1 92 ? -1.153 1.903 9.977 1.00 94.19 92 ARG A N 1
ATOM 703 C CA . ARG A 1 92 ? -1.409 0.552 10.509 1.00 94.19 92 ARG A CA 1
ATOM 704 C C . ARG A 1 92 ? -2.339 0.589 11.719 1.00 94.19 92 ARG A C 1
ATOM 706 O O . ARG A 1 92 ? -3.339 -0.122 11.732 1.00 94.19 92 ARG A O 1
ATOM 713 N N . GLY A 1 93 ? -2.026 1.431 12.705 1.00 94.00 93 GLY A N 1
ATOM 714 C CA . GLY A 1 93 ? -2.791 1.540 13.951 1.00 94.00 93 GLY A CA 1
ATOM 715 C C . GLY A 1 93 ? -4.243 1.995 13.743 1.00 94.00 93 GLY A C 1
ATOM 716 O O . GLY A 1 93 ? -5.160 1.302 14.193 1.00 94.00 93 GLY A O 1
ATOM 717 N N . PRO A 1 94 ? -4.494 3.111 13.032 1.00 93.56 94 PRO A N 1
ATOM 718 C CA . PRO A 1 94 ? -5.849 3.579 12.737 1.00 93.56 94 PRO A CA 1
ATOM 719 C C . PRO A 1 94 ? -6.711 2.546 11.998 1.00 93.56 94 PRO A C 1
ATOM 721 O O . PRO A 1 94 ? -7.889 2.378 12.323 1.00 93.56 94 PRO A O 1
ATOM 724 N N . ILE A 1 95 ? -6.134 1.817 11.034 1.00 94.06 95 ILE A N 1
ATOM 725 C CA . ILE A 1 95 ? -6.847 0.773 10.281 1.00 94.06 95 ILE A CA 1
ATOM 726 C C . ILE A 1 95 ? -7.110 -0.449 11.157 1.00 94.06 95 ILE A C 1
ATOM 728 O O . ILE A 1 95 ? -8.239 -0.934 11.190 1.00 94.06 95 ILE A O 1
ATOM 732 N N . GLU A 1 96 ? -6.106 -0.926 11.889 1.00 94.88 96 GLU A N 1
ATOM 733 C CA . GLU A 1 96 ? -6.229 -2.101 12.753 1.00 94.88 96 GLU A CA 1
ATOM 734 C C . GLU A 1 96 ? -7.270 -1.889 13.856 1.00 94.88 96 GLU A C 1
ATOM 736 O O . GLU A 1 96 ? -8.162 -2.717 14.030 1.00 94.88 96 GLU A O 1
ATOM 741 N N . SER A 1 97 ? -7.211 -0.748 14.543 1.00 94.81 97 SER A N 1
ATOM 742 C CA . SER A 1 97 ? -8.153 -0.394 15.613 1.00 94.81 97 SER A CA 1
ATOM 743 C C . SER A 1 97 ? -9.593 -0.208 15.129 1.00 94.81 97 SER A C 1
ATOM 745 O O . SER A 1 97 ? -10.528 -0.408 15.902 1.00 94.81 97 SER A O 1
ATOM 747 N N . SER A 1 98 ? -9.791 0.171 13.864 1.00 94.56 98 SER A N 1
ATOM 748 C CA . SER A 1 98 ? -11.121 0.498 13.336 1.00 94.56 98 SER A CA 1
ATOM 749 C C . SER A 1 98 ? -11.753 -0.639 12.543 1.00 94.56 98 SER A C 1
ATOM 751 O O . SER A 1 98 ? -12.961 -0.843 12.632 1.00 94.56 98 SER A O 1
ATOM 753 N N . CYS A 1 99 ? -10.953 -1.353 11.752 1.00 92.94 99 CYS A N 1
ATOM 754 C CA . CYS A 1 99 ? -11.409 -2.341 10.772 1.00 92.94 99 CYS A CA 1
ATOM 755 C C . CYS A 1 99 ? -10.840 -3.745 11.018 1.00 92.94 99 CYS A C 1
ATOM 757 O O . CYS A 1 99 ? -11.197 -4.679 10.306 1.00 92.94 99 CYS A O 1
ATOM 759 N N . GLY A 1 100 ? -9.974 -3.906 12.020 1.00 92.75 100 GLY A N 1
ATOM 760 C CA . GLY A 1 100 ? -9.374 -5.180 12.388 1.00 92.75 100 GLY A CA 1
ATOM 761 C C . GLY A 1 100 ? -8.035 -5.463 11.706 1.00 92.75 100 GLY A C 1
ATOM 762 O O . GLY A 1 100 ? -7.643 -4.857 10.704 1.00 92.75 100 GLY A O 1
ATOM 763 N N . ASN A 1 101 ? -7.324 -6.435 12.275 1.00 91.62 101 ASN A N 1
ATOM 764 C CA . ASN A 1 101 ? -5.969 -6.809 11.875 1.00 91.62 101 ASN A CA 1
ATOM 765 C C . ASN A 1 101 ? -5.895 -7.354 10.435 1.00 91.62 101 ASN A C 1
ATOM 767 O O . ASN A 1 101 ? -4.993 -7.000 9.683 1.00 91.62 101 ASN A O 1
ATOM 771 N N . GLU A 1 102 ? -6.866 -8.166 10.003 1.00 89.88 102 GLU A N 1
ATOM 772 C CA . GLU A 1 102 ? -6.896 -8.714 8.635 1.00 89.88 102 GLU A CA 1
ATOM 773 C C . GLU A 1 102 ? -6.923 -7.607 7.570 1.00 89.88 102 GLU A C 1
ATOM 775 O O . GLU A 1 102 ? -6.179 -7.650 6.585 1.00 89.88 102 GLU A O 1
ATOM 780 N N . VAL A 1 103 ? -7.735 -6.575 7.799 1.00 90.31 103 VAL A N 1
ATOM 781 C CA . VAL A 1 103 ? -7.873 -5.426 6.902 1.00 90.31 103 VAL A CA 1
ATOM 782 C C . VAL A 1 103 ? -6.606 -4.579 6.906 1.00 90.31 103 VAL A C 1
ATOM 784 O O . VAL A 1 103 ? -6.138 -4.177 5.842 1.00 90.31 103 VAL A O 1
ATOM 787 N N . SER A 1 104 ? -6.015 -4.360 8.084 1.00 92.06 104 SER A N 1
ATOM 788 C CA . SER A 1 104 ? -4.736 -3.654 8.219 1.00 92.06 104 SER A CA 1
ATOM 789 C C . SER A 1 104 ? -3.620 -4.361 7.446 1.00 92.06 104 SER A C 1
ATOM 791 O O . SER A 1 104 ? -2.967 -3.753 6.599 1.00 92.06 104 SER A O 1
ATOM 793 N N . ASN A 1 105 ? -3.474 -5.677 7.620 1.00 90.88 105 ASN A N 1
ATOM 794 C CA . ASN A 1 105 ? -2.497 -6.476 6.877 1.00 90.88 105 ASN A CA 1
ATOM 795 C C . ASN A 1 105 ? -2.751 -6.437 5.367 1.00 90.88 105 ASN A C 1
ATOM 797 O O . ASN A 1 105 ? -1.814 -6.283 4.586 1.00 90.88 105 ASN A O 1
ATOM 801 N N . THR A 1 106 ? -4.016 -6.517 4.946 1.00 90.25 106 THR A N 1
ATOM 802 C CA . THR A 1 106 ? -4.393 -6.422 3.528 1.00 90.25 106 THR A CA 1
ATOM 803 C C . THR A 1 106 ? -4.001 -5.060 2.944 1.00 90.25 106 THR A C 1
ATOM 805 O O . THR A 1 106 ? -3.398 -5.008 1.872 1.00 90.25 106 THR A O 1
ATOM 808 N N . ALA A 1 107 ? -4.271 -3.963 3.658 1.00 88.62 107 ALA A N 1
ATOM 809 C CA . ALA A 1 107 ? -3.891 -2.613 3.243 1.00 88.62 107 ALA A CA 1
ATOM 810 C C . ALA A 1 107 ? -2.366 -2.460 3.116 1.00 88.62 107 ALA A C 1
ATOM 812 O O . ALA A 1 107 ? -1.875 -1.951 2.110 1.00 88.62 107 ALA A O 1
ATOM 813 N N . LEU A 1 108 ? -1.603 -2.972 4.082 1.00 90.00 108 LEU A N 1
ATOM 814 C CA . LEU A 1 108 ? -0.138 -2.931 4.047 1.00 90.00 108 LEU A CA 1
ATOM 815 C C . LEU A 1 108 ? 0.444 -3.759 2.896 1.00 90.00 108 LEU A C 1
ATOM 817 O O . LEU A 1 108 ? 1.383 -3.313 2.239 1.00 90.00 108 LEU A O 1
ATOM 821 N N . MET A 1 109 ? -0.145 -4.919 2.597 1.00 88.88 109 MET A N 1
ATOM 822 C CA . MET A 1 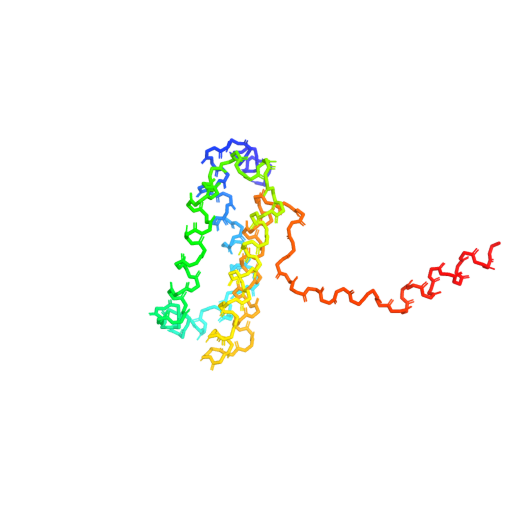109 ? 0.249 -5.756 1.459 1.00 88.88 109 MET A CA 1
ATOM 823 C C . MET A 1 109 ? -0.005 -5.067 0.112 1.00 88.88 109 MET A C 1
ATOM 825 O O . MET A 1 109 ? 0.800 -5.210 -0.810 1.00 88.88 109 MET A O 1
ATOM 829 N N . ILE A 1 110 ? -1.093 -4.296 -0.010 1.00 86.88 110 ILE A N 1
ATOM 830 C CA . ILE A 1 110 ? -1.366 -3.478 -1.203 1.00 86.88 110 ILE A CA 1
ATOM 831 C C . ILE A 1 110 ? -0.26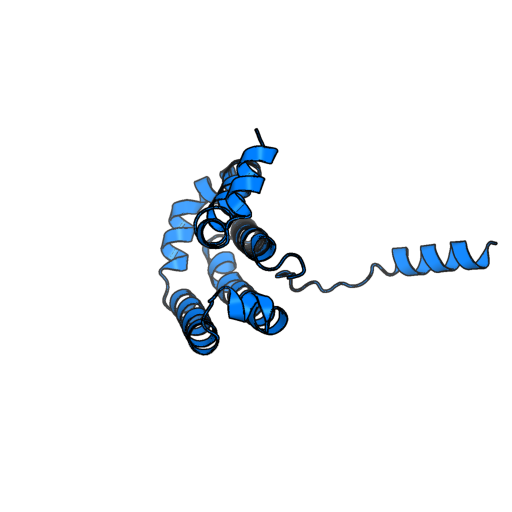1 -2.434 -1.384 1.00 86.88 110 ILE A C 1
ATOM 833 O O . ILE A 1 110 ? 0.337 -2.358 -2.459 1.00 86.88 110 ILE A O 1
ATOM 837 N N . ILE A 1 111 ? 0.053 -1.679 -0.327 1.00 87.12 111 ILE A N 1
ATOM 838 C CA . ILE A 1 111 ? 1.081 -0.628 -0.366 1.00 87.12 111 ILE A CA 1
ATOM 839 C C . ILE A 1 111 ? 2.454 -1.236 -0.669 1.00 87.12 111 ILE A C 1
ATOM 841 O O . ILE A 1 111 ? 3.208 -0.690 -1.471 1.00 87.12 111 ILE A O 1
ATOM 845 N N . GLU A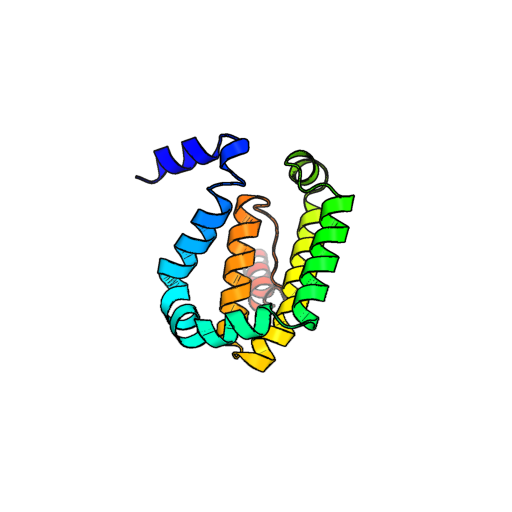 1 112 ? 2.784 -2.395 -0.095 1.00 87.81 112 GLU A N 1
ATOM 846 C CA . GLU A 1 112 ? 4.057 -3.071 -0.355 1.00 87.81 112 GLU A CA 1
ATOM 847 C C . GLU A 1 112 ? 4.192 -3.500 -1.817 1.00 87.81 112 GLU A C 1
ATOM 849 O O . GLU A 1 112 ? 5.237 -3.290 -2.435 1.00 87.81 112 GLU A O 1
ATOM 854 N N . ARG A 1 113 ? 3.132 -4.056 -2.407 1.00 86.06 113 ARG A N 1
ATOM 855 C CA . ARG A 1 113 ? 3.143 -4.445 -3.822 1.00 86.06 113 ARG A CA 1
ATOM 856 C C . ARG A 1 113 ? 3.272 -3.239 -4.741 1.00 86.06 113 ARG A C 1
ATOM 858 O O . ARG A 1 113 ? 4.053 -3.295 -5.687 1.00 86.06 113 ARG A O 1
ATOM 865 N N . GLN A 1 114 ? 2.582 -2.145 -4.431 1.00 83.00 114 GLN A N 1
ATOM 866 C CA . GLN A 1 114 ? 2.737 -0.875 -5.141 1.00 83.00 114 GLN A CA 1
ATOM 867 C C . GLN A 1 114 ? 4.166 -0.334 -5.036 1.00 83.00 114 GLN A C 1
ATOM 869 O O . GLN A 1 114 ? 4.764 0.035 -6.047 1.00 83.00 114 GLN A O 1
ATOM 874 N N . ALA A 1 115 ? 4.744 -0.340 -3.834 1.00 84.19 115 ALA A N 1
ATOM 875 C CA . ALA A 1 115 ? 6.110 0.109 -3.606 1.00 84.19 115 ALA A CA 1
ATOM 876 C C . ALA A 1 115 ? 7.116 -0.730 -4.401 1.00 84.19 115 ALA A C 1
ATOM 878 O O . ALA A 1 115 ? 7.991 -0.157 -5.042 1.00 84.19 115 ALA A O 1
ATOM 879 N N . ARG A 1 116 ? 6.958 -2.061 -4.454 1.00 84.94 116 ARG A N 1
ATOM 880 C CA . ARG A 1 116 ? 7.858 -2.964 -5.197 1.00 84.94 116 ARG A CA 1
ATOM 881 C C . ARG A 1 116 ? 7.856 -2.754 -6.711 1.00 84.94 116 ARG A C 1
ATOM 883 O O . ARG A 1 116 ? 8.859 -3.056 -7.352 1.00 84.94 116 ARG A O 1
ATOM 890 N N . VAL A 1 117 ? 6.786 -2.205 -7.294 1.00 82.31 117 VAL A N 1
ATOM 891 C CA . VAL A 1 117 ? 6.778 -1.819 -8.720 1.00 82.31 117 VAL A CA 1
ATOM 892 C C . VAL A 1 117 ? 7.854 -0.770 -8.999 1.00 82.31 117 VAL A C 1
ATOM 894 O O . VAL A 1 117 ? 8.520 -0.798 -10.036 1.00 82.31 117 VAL A O 1
ATOM 897 N N . ILE A 1 118 ? 8.024 0.169 -8.073 1.00 78.19 118 ILE A N 1
ATOM 898 C CA . ILE A 1 118 ? 8.902 1.323 -8.242 1.00 78.19 118 ILE A CA 1
ATOM 899 C C . ILE A 1 118 ? 10.274 1.067 -7.601 1.00 78.19 118 ILE A C 1
ATOM 901 O O . ILE A 1 118 ? 11.300 1.413 -8.178 1.00 78.19 118 ILE A O 1
ATOM 905 N N . LEU A 1 119 ? 10.282 0.415 -6.440 1.00 82.88 119 LEU A N 1
ATOM 906 C CA . LEU A 1 119 ? 11.426 0.131 -5.582 1.00 82.88 119 LEU A CA 1
ATOM 907 C C . LEU A 1 119 ? 11.461 -1.379 -5.275 1.00 82.88 119 LEU A C 1
ATOM 909 O O . LEU A 1 119 ? 10.994 -1.804 -4.217 1.00 82.88 119 LEU A O 1
ATOM 913 N N . PRO A 1 120 ? 12.006 -2.218 -6.174 1.00 78.69 120 PRO A N 1
ATOM 914 C CA . PRO A 1 120 ? 11.905 -3.680 -6.074 1.00 78.69 120 PRO A CA 1
ATOM 915 C C . PRO A 1 120 ? 12.542 -4.270 -4.808 1.00 78.69 120 PRO A C 1
ATOM 917 O O . PRO A 1 120 ? 12.129 -5.335 -4.356 1.00 78.69 120 PRO A O 1
ATOM 920 N N . PHE A 1 121 ? 13.509 -3.569 -4.210 1.00 78.81 121 PHE A N 1
ATOM 921 C CA . PHE A 1 121 ? 14.195 -3.981 -2.980 1.00 78.81 121 PHE A CA 1
ATOM 922 C C . PHE A 1 121 ? 13.626 -3.330 -1.709 1.00 78.81 121 PHE A C 1
ATOM 924 O O . PHE A 1 121 ? 14.175 -3.518 -0.625 1.00 78.81 121 PHE A O 1
ATOM 931 N N . CYS A 1 122 ? 12.545 -2.551 -1.816 1.00 81.38 122 CYS A N 1
ATOM 932 C CA . CYS A 1 122 ? 11.922 -1.927 -0.657 1.00 81.38 122 CYS A CA 1
ATOM 933 C C . CYS A 1 122 ? 11.014 -2.912 0.087 1.00 81.38 122 CYS A C 1
ATOM 935 O O . CYS A 1 122 ? 10.086 -3.481 -0.489 1.00 81.38 122 CYS A O 1
ATOM 937 N N . THR A 1 123 ? 11.260 -3.077 1.385 1.00 79.00 123 THR A N 1
ATOM 938 C CA . THR A 1 123 ? 10.455 -3.905 2.290 1.00 79.00 123 THR A CA 1
ATOM 939 C C . THR A 1 123 ? 9.693 -3.012 3.268 1.00 79.00 123 THR A C 1
ATOM 941 O O . THR A 1 123 ? 10.293 -2.322 4.094 1.00 79.00 123 THR A O 1
ATOM 944 N N . LEU A 1 124 ? 8.361 -2.987 3.165 1.00 72.69 124 LEU A N 1
ATOM 945 C CA . LEU A 1 124 ? 7.513 -2.165 4.045 1.00 72.69 124 LEU A CA 1
ATOM 946 C C . LEU A 1 124 ? 7.123 -2.874 5.333 1.00 72.69 124 LEU A C 1
ATOM 948 O O . LEU A 1 124 ? 6.750 -2.219 6.303 1.00 72.69 124 LEU A O 1
ATOM 952 N N . ALA A 1 125 ? 7.242 -4.199 5.361 1.00 61.69 125 ALA A N 1
ATOM 953 C CA . ALA A 1 125 ? 7.214 -4.912 6.614 1.00 61.69 125 ALA A CA 1
ATOM 954 C C . ALA A 1 125 ? 8.307 -4.330 7.520 1.00 61.69 125 ALA A C 1
ATOM 956 O O . ALA A 1 125 ? 9.486 -4.292 7.146 1.00 61.69 125 ALA A O 1
ATOM 957 N N . ALA A 1 126 ? 7.928 -3.947 8.740 1.00 47.38 126 ALA A N 1
ATOM 958 C CA . ALA A 1 126 ? 8.821 -4.036 9.881 1.00 47.38 126 ALA A CA 1
ATOM 959 C C . ALA A 1 126 ? 9.121 -5.526 10.076 1.00 47.38 126 ALA A C 1
ATOM 961 O O . ALA A 1 126 ? 8.605 -6.192 10.969 1.00 47.38 126 ALA A O 1
ATOM 962 N N . GLY A 1 127 ? 9.903 -6.087 9.158 1.00 37.91 127 GLY A N 1
ATOM 963 C CA . GLY A 1 127 ? 10.540 -7.350 9.380 1.00 37.91 127 GLY A CA 1
ATOM 964 C C . GLY A 1 127 ? 11.450 -7.110 10.566 1.00 37.91 127 GLY A C 1
ATOM 965 O O . GLY A 1 127 ? 12.588 -6.679 10.399 1.00 37.91 127 GLY A O 1
ATOM 966 N N . ALA A 1 128 ? 10.993 -7.495 11.753 1.00 34.34 128 ALA A N 1
ATOM 967 C CA . ALA A 1 128 ? 11.840 -8.362 12.535 1.00 34.34 128 ALA A CA 1
ATOM 968 C C . ALA A 1 128 ? 12.143 -9.555 11.618 1.00 34.34 128 ALA A C 1
ATOM 970 O O . ALA A 1 128 ? 11.492 -10.596 11.661 1.00 34.34 128 ALA A O 1
ATOM 971 N N . VAL A 1 129 ? 13.113 -9.374 10.717 1.00 44.53 129 VAL A N 1
ATOM 972 C CA . VAL A 1 129 ? 13.904 -10.475 10.214 1.00 44.53 129 VAL A CA 1
ATOM 973 C C . VAL A 1 129 ? 14.636 -10.921 11.466 1.00 44.53 129 VAL A C 1
ATOM 975 O O . VAL A 1 129 ? 15.750 -10.497 11.738 1.00 44.53 129 VAL A O 1
ATOM 978 N N . VAL A 1 130 ? 13.952 -11.684 12.314 1.00 42.34 130 VAL A N 1
ATOM 979 C CA . VAL A 1 130 ? 14.649 -12.623 13.161 1.00 42.34 130 VAL A CA 1
ATOM 980 C C . VAL A 1 130 ? 15.014 -13.691 12.148 1.00 42.34 130 VAL A C 1
ATOM 982 O O . VAL A 1 130 ? 14.115 -14.417 11.710 1.00 42.34 130 VAL A O 1
ATOM 985 N N . PRO A 1 131 ? 16.260 -13.735 11.642 1.00 45.91 131 PRO A N 1
ATOM 986 C CA . PRO A 1 131 ? 16.667 -14.893 10.878 1.00 45.91 131 PRO A CA 1
ATOM 987 C C . PRO A 1 131 ? 16.354 -16.078 11.783 1.00 45.91 131 PRO A C 1
ATOM 989 O O . PRO A 1 131 ? 16.799 -16.120 12.930 1.00 45.91 131 PRO A O 1
ATOM 992 N N . SER A 1 132 ? 15.452 -16.945 11.327 1.00 52.53 132 SER A N 1
ATOM 993 C CA . SER A 1 132 ? 14.988 -18.060 12.138 1.00 52.53 132 SER A CA 1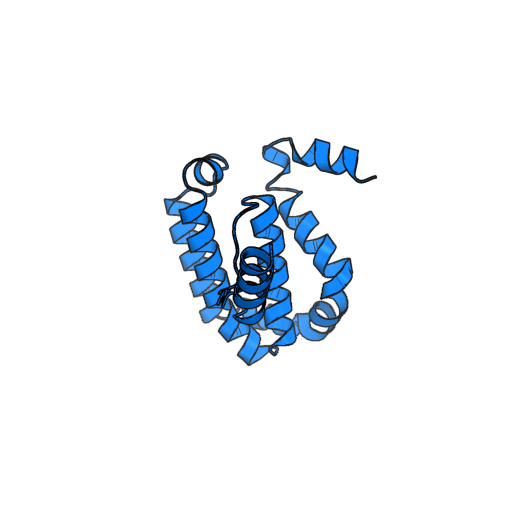
ATOM 994 C C . SER A 1 132 ? 16.243 -18.800 12.596 1.00 52.53 132 SER A C 1
ATOM 996 O O . SER A 1 132 ? 17.003 -19.269 11.749 1.00 52.53 132 SER A O 1
ATOM 998 N N . LEU A 1 133 ? 16.525 -18.829 13.904 1.00 59.31 133 LEU A N 1
ATOM 999 C CA . LEU A 1 133 ? 17.758 -19.423 14.441 1.00 59.31 133 LEU A CA 1
ATOM 1000 C C . LEU A 1 133 ? 17.948 -20.857 13.925 1.00 59.31 133 LEU A C 1
ATOM 1002 O O . LEU A 1 133 ? 19.075 -21.283 13.714 1.00 59.31 133 LEU A O 1
ATOM 1006 N N . LEU A 1 134 ? 16.841 -21.543 13.625 1.00 57.34 134 LEU A N 1
ATOM 1007 C CA . LEU A 1 134 ? 16.787 -22.859 12.991 1.00 57.34 134 LEU A CA 1
ATOM 1008 C C . LEU A 1 134 ? 17.429 -22.916 11.592 1.00 57.34 134 LEU A C 1
ATOM 1010 O O . LEU A 1 134 ? 18.071 -23.906 11.259 1.00 57.34 134 LEU A O 1
ATOM 1014 N N . LEU A 1 135 ? 17.286 -21.870 10.772 1.00 60.66 135 LEU A N 1
ATOM 1015 C CA . LEU A 1 135 ? 17.913 -21.796 9.445 1.00 60.66 135 LEU A CA 1
ATOM 1016 C C . LEU A 1 135 ? 19.412 -21.494 9.544 1.00 60.66 135 LEU A C 1
ATOM 1018 O O . LEU A 1 135 ? 20.202 -22.018 8.757 1.00 60.66 135 LEU A O 1
ATOM 1022 N N . ILE A 1 136 ? 19.818 -20.694 10.536 1.00 68.50 136 ILE A N 1
ATOM 1023 C CA . ILE A 1 136 ? 21.234 -20.421 10.807 1.00 68.50 136 ILE A CA 1
ATOM 1024 C C . ILE A 1 136 ? 21.925 -21.690 11.331 1.00 68.50 136 ILE A C 1
ATOM 1026 O O . ILE A 1 136 ? 22.979 -22.062 10.820 1.00 68.50 136 ILE A O 1
ATOM 1030 N N . THR A 1 137 ? 21.328 -22.402 12.293 1.00 68.06 137 THR A N 1
ATOM 1031 C CA . THR A 1 137 ? 21.919 -23.630 12.852 1.00 68.06 137 THR A CA 1
ATOM 1032 C C . THR A 1 137 ? 21.961 -24.773 11.841 1.00 68.06 137 THR A C 1
ATOM 1034 O O . THR A 1 137 ? 22.973 -25.467 11.774 1.00 68.06 137 THR A O 1
ATOM 1037 N N . ALA A 1 138 ? 20.933 -24.942 11.003 1.00 71.56 138 ALA A N 1
ATOM 1038 C CA . ALA A 1 138 ? 20.948 -25.945 9.935 1.00 71.56 138 ALA A CA 1
ATOM 1039 C C . ALA A 1 138 ? 22.080 -25.693 8.924 1.00 71.56 138 ALA A C 1
ATOM 1041 O O . ALA A 1 138 ? 22.769 -26.628 8.523 1.00 71.56 138 ALA A O 1
ATOM 1042 N N . SER A 1 139 ? 22.324 -24.428 8.570 1.00 72.75 139 SER A N 1
ATOM 1043 C CA . SER A 1 139 ? 23.413 -24.048 7.658 1.00 72.75 139 SER A CA 1
ATOM 1044 C C . SER A 1 139 ? 24.796 -24.343 8.253 1.00 72.75 139 SER A C 1
ATOM 1046 O O . SER A 1 139 ? 25.675 -24.837 7.549 1.00 72.75 139 SER A O 1
ATOM 1048 N N . PHE A 1 140 ? 24.984 -24.105 9.558 1.00 73.00 140 PHE A N 1
ATOM 1049 C CA . PHE A 1 140 ? 26.226 -24.457 10.254 1.00 73.00 140 PHE A CA 1
ATOM 1050 C C . PHE A 1 140 ? 26.436 -25.972 10.354 1.00 73.00 140 PHE A C 1
ATOM 1052 O O . PHE A 1 140 ? 27.540 -26.446 10.104 1.00 73.00 140 PHE A O 1
ATOM 1059 N N . LEU A 1 141 ? 25.397 -26.748 10.668 1.00 71.75 141 LEU A N 1
ATOM 1060 C CA . LEU A 1 141 ? 25.518 -28.205 10.775 1.00 71.75 141 LEU A CA 1
ATOM 1061 C C . LEU A 1 141 ? 25.903 -28.860 9.444 1.00 71.75 141 LEU A C 1
ATOM 1063 O O . LEU A 1 141 ? 26.714 -29.780 9.435 1.00 71.75 141 LEU A O 1
ATOM 1067 N N . ILE A 1 142 ? 25.381 -28.359 8.322 1.00 74.19 142 ILE A N 1
ATOM 1068 C CA . ILE A 1 142 ? 25.738 -28.870 6.993 1.00 74.19 142 ILE A CA 1
ATOM 1069 C C . ILE A 1 142 ? 27.206 -28.547 6.674 1.00 74.19 142 ILE A C 1
ATOM 1071 O O . ILE A 1 142 ? 27.941 -29.436 6.248 1.00 74.19 142 ILE A O 1
ATOM 1075 N N . ALA A 1 143 ? 27.658 -27.320 6.961 1.00 70.12 143 ALA A N 1
ATOM 1076 C CA . ALA A 1 143 ? 29.022 -26.869 6.675 1.00 70.12 143 ALA A CA 1
ATOM 1077 C C . ALA A 1 143 ? 30.116 -27.584 7.494 1.00 70.12 143 ALA A C 1
ATOM 1079 O O . ALA A 1 143 ? 31.238 -27.698 7.015 1.00 70.12 143 ALA A O 1
ATOM 1080 N N . PHE A 1 144 ? 29.804 -28.075 8.698 1.00 68.62 144 PHE A N 1
ATOM 1081 C CA . PHE A 1 144 ? 30.748 -28.825 9.544 1.00 68.62 144 PHE A CA 1
ATOM 1082 C C . PHE A 1 144 ? 30.582 -30.353 9.467 1.00 68.62 144 PHE A C 1
ATOM 1084 O O . PHE A 1 144 ? 31.302 -31.079 10.147 1.00 68.62 144 PHE A O 1
ATOM 1091 N N . SER A 1 145 ? 29.637 -30.846 8.658 1.00 59.09 145 SER A N 1
ATOM 1092 C CA . SER A 1 145 ? 29.450 -32.283 8.391 1.00 59.09 145 SER A CA 1
ATOM 1093 C C . SER A 1 145 ? 30.120 -32.767 7.097 1.00 59.09 145 SER A C 1
ATOM 1095 O O . SER A 1 145 ? 29.938 -33.924 6.721 1.00 59.09 145 SER A O 1
ATOM 1097 N N . SER A 1 146 ? 30.872 -31.886 6.421 1.00 50.62 146 SER A N 1
ATOM 1098 C CA . SER A 1 146 ? 31.636 -32.166 5.193 1.00 50.62 146 SER A CA 1
ATOM 1099 C C . SER A 1 146 ? 33.135 -32.168 5.463 1.00 50.62 146 SER A C 1
ATOM 1101 O O . SER A 1 146 ? 33.591 -31.223 6.144 1.00 50.62 146 SER A O 1
#

Foldseek 3Di:
DVPVVVVQCVPPVCLLVPVLVVLLVCCCVPPVVVLCVVCVVQVVVLCPDPQNVVLVVQLVVQCVVQVPPLVSCVPPVPSNLVSLLSSLVSSLVSCCVRSNNSSSVSVSVSSQSSSCSSRVPRDSPPPPPPVPVVVVVVVVVVVVVD

Organism: Parascaris univalens (NCBI:txid6257)